Protein AF-A0A255QT50-F1 (afdb_monomer)

Sequence (147 aa):
MARSQNATFRGDEPESVGDRIRGESFARRIADGLGSRGWSIGEIGDWRDSGFLIQLVHENAHFDIVVSQYHGDDRRWILQIAPARYPGWIRRFFGSVMVATSSQIQEVATAVHAILVDGNYSDILWCWDDFADSDDCDRVPMPYRRL

Nearest PDB structures (foldseek):
  3te5-assembly1_A  TM=6.092E-01  e=1.269E-01  Saccharomyces cerevisiae S288C
  3tdh-assembly1_A  TM=5.964E-01  e=1.198E-01  Saccharomyces cerevisiae S288C
  6wnb-assembly1_C  TM=5.714E-01  e=5.418E-01  Microseira wollei
  6wnd-assembly1_A  TM=5.120E-01  e=1.833E+00  Microseira wollei
  3ijt-assembly1_A  TM=3.381E-01  e=6.085E-01  Streptococcus mutans

pLDDT: mean 86.53, std 13.72, range [45.81, 98.19]

Secondary structure (DSSP, 8-state):
----EEEEEE-PPSS---SS-S-HHHHHHHHHHHHHTT-EEEEEEE-TTSEEEEEEEETTEEEEEEEEEPTT-TTEEEEEEEE-S---GGGGGSSPPBPPPHHHHHHHHHHHHHHHHHTT-EEEEEEESS-TTSTT-BSSPPP----

Foldseek 3Di:
DFFKKKKKWFDAQDPAPDDQFGAVSVLVLLQVLVVVVVWDWDDWDDDPSFWIWIWTADPLWIWIWTKGADPPDNGMIMIMIGGDPDPDPVCVPPDDRDGDDLVNNLVSQQSSLVSCVVVVIGPMWMDTPDGRPDPPTDNHRDRDDDD

Structure (mmCIF, N/CA/C/O backbone):
data_AF-A0A255QT50-F1
#
_entry.id   AF-A0A255QT50-F1
#
loop_
_atom_site.group_PDB
_atom_site.id
_atom_site.type_symbol
_atom_site.label_atom_id
_atom_site.label_alt_id
_atom_site.label_comp_id
_atom_site.label_asym_id
_atom_site.label_entity_id
_atom_site.label_seq_id
_atom_site.pdbx_PDB_ins_code
_atom_site.Cartn_x
_atom_site.Cartn_y
_ato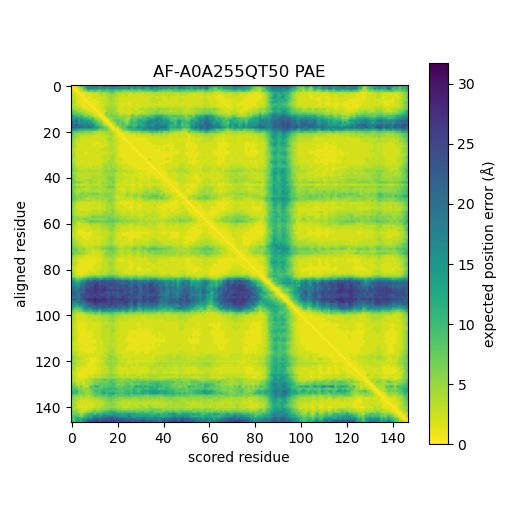m_site.Cartn_z
_atom_site.occupancy
_atom_site.B_iso_or_equiv
_atom_site.auth_seq_id
_atom_site.auth_comp_id
_atom_site.auth_asym_id
_atom_site.auth_atom_id
_atom_site.pdbx_PDB_model_num
ATOM 1 N N . MET A 1 1 ? 5.322 -3.755 20.802 1.00 61.84 1 MET A N 1
ATOM 2 C CA . MET A 1 1 ? 3.983 -3.704 20.177 1.00 61.84 1 MET A CA 1
ATOM 3 C C . MET A 1 1 ? 4.195 -3.186 18.777 1.00 61.84 1 MET A C 1
ATOM 5 O O . MET A 1 1 ? 4.793 -2.119 18.672 1.00 61.84 1 MET A O 1
ATOM 9 N N . ALA A 1 2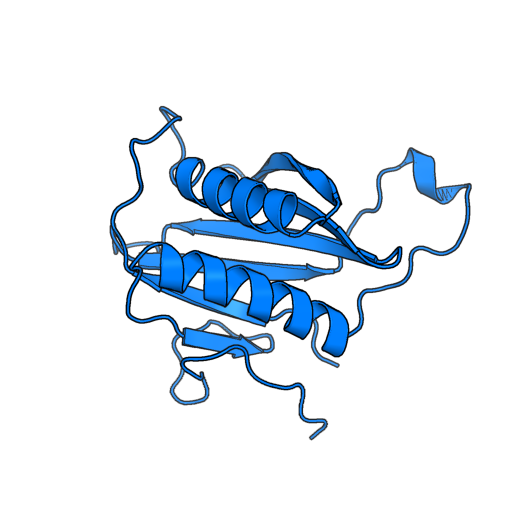 ? 3.790 -3.954 17.764 1.00 63.16 2 ALA A N 1
ATOM 10 C CA . ALA A 1 2 ? 3.995 -3.563 16.375 1.00 63.16 2 ALA A CA 1
ATOM 11 C C . ALA A 1 2 ? 3.300 -2.237 16.062 1.00 63.16 2 ALA A C 1
ATOM 13 O O . ALA A 1 2 ? 2.141 -2.044 16.440 1.00 63.16 2 ALA A O 1
ATOM 14 N N . ARG A 1 3 ? 4.020 -1.338 15.397 1.00 85.38 3 ARG A N 1
ATOM 15 C CA . ARG A 1 3 ? 3.586 0.014 15.033 1.00 85.38 3 ARG A CA 1
ATOM 16 C C . ARG A 1 3 ? 3.249 0.126 13.554 1.00 85.38 3 ARG A C 1
ATOM 18 O O . ARG A 1 3 ? 2.399 0.941 13.216 1.00 85.38 3 ARG A O 1
ATOM 25 N N . SER A 1 4 ? 3.891 -0.651 12.689 1.00 92.38 4 SER A N 1
ATOM 26 C CA . SER A 1 4 ? 3.617 -0.641 11.254 1.00 92.38 4 SER A CA 1
ATOM 27 C C . SER A 1 4 ? 4.023 -1.935 10.568 1.00 92.38 4 SER A C 1
ATOM 29 O O . SER A 1 4 ? 4.982 -2.586 10.976 1.00 92.38 4 SER A O 1
ATOM 31 N N . GLN A 1 5 ? 3.334 -2.258 9.480 1.00 94.62 5 GLN A N 1
ATOM 32 C CA . GLN A 1 5 ? 3.765 -3.285 8.541 1.00 94.62 5 GLN A CA 1
ATOM 33 C C . GLN A 1 5 ? 4.240 -2.591 7.264 1.00 94.62 5 GLN A C 1
ATOM 35 O O . GLN A 1 5 ? 3.494 -1.843 6.630 1.00 94.62 5 GLN A O 1
ATOM 40 N N . ASN A 1 6 ? 5.510 -2.792 6.942 1.00 96.50 6 ASN A N 1
ATOM 41 C CA . ASN A 1 6 ? 6.199 -2.148 5.835 1.00 96.50 6 ASN A CA 1
ATOM 42 C C . ASN A 1 6 ? 6.420 -3.168 4.723 1.00 96.50 6 ASN A C 1
ATOM 44 O O . ASN A 1 6 ? 6.540 -4.361 5.000 1.00 96.50 6 ASN A O 1
ATOM 48 N N . ALA A 1 7 ? 6.511 -2.700 3.485 1.00 97.44 7 ALA A N 1
ATOM 49 C CA . ALA A 1 7 ? 6.888 -3.517 2.354 1.00 97.44 7 ALA A CA 1
ATOM 50 C C . ALA A 1 7 ? 7.876 -2.817 1.431 1.00 97.44 7 ALA A C 1
ATOM 52 O O . ALA A 1 7 ? 7.887 -1.590 1.320 1.00 97.44 7 ALA A O 1
ATOM 53 N N . THR A 1 8 ? 8.656 -3.618 0.712 1.00 97.31 8 THR A N 1
ATOM 54 C CA . THR A 1 8 ? 9.223 -3.197 -0.565 1.00 97.31 8 THR A CA 1
ATOM 55 C C . THR A 1 8 ? 8.676 -4.072 -1.675 1.00 97.31 8 THR A C 1
ATOM 57 O O . THR A 1 8 ? 8.287 -5.210 -1.435 1.00 97.31 8 THR A O 1
ATOM 60 N N . PHE A 1 9 ? 8.579 -3.521 -2.877 1.00 96.88 9 PHE A N 1
ATOM 61 C CA . PHE A 1 9 ? 8.163 -4.260 -4.064 1.00 96.88 9 PHE A CA 1
ATOM 62 C C . PHE A 1 9 ? 8.801 -3.647 -5.306 1.00 96.88 9 PHE A C 1
ATOM 64 O O . PHE A 1 9 ? 9.330 -2.531 -5.263 1.00 96.88 9 PHE A O 1
ATOM 71 N N . ARG A 1 10 ? 8.753 -4.377 -6.420 1.00 96.75 10 ARG A N 1
ATOM 72 C CA . ARG A 1 10 ? 9.268 -3.927 -7.709 1.00 96.75 10 ARG A CA 1
ATOM 73 C C . ARG A 1 10 ? 8.189 -3.877 -8.775 1.00 96.75 10 ARG A C 1
ATOM 75 O O . ARG A 1 10 ? 7.312 -4.735 -8.848 1.00 96.75 10 ARG A O 1
ATOM 82 N N . GLY A 1 11 ? 8.283 -2.868 -9.625 1.00 94.81 11 GLY A N 1
ATOM 83 C CA . GLY A 1 11 ? 7.352 -2.653 -10.716 1.00 94.81 11 GLY A CA 1
ATOM 84 C C . GLY A 1 11 ? 7.575 -1.314 -11.388 1.00 94.81 11 GLY A C 1
ATOM 85 O O . GLY A 1 11 ? 8.077 -0.366 -10.777 1.00 94.81 11 GLY A O 1
ATOM 86 N N . ASP A 1 12 ? 7.177 -1.245 -12.650 1.00 91.81 12 ASP A N 1
ATOM 87 C CA . ASP A 1 12 ? 7.081 0.031 -13.338 1.00 91.81 12 ASP A CA 1
ATOM 88 C C . ASP A 1 12 ? 5.850 0.768 -12.820 1.00 91.81 12 ASP A C 1
ATOM 90 O O . ASP A 1 12 ? 4.777 0.185 -12.640 1.00 91.81 12 ASP A O 1
ATOM 94 N N . GLU A 1 13 ? 6.029 2.052 -12.539 1.00 88.62 13 GLU A N 1
ATOM 95 C CA . GLU A 1 13 ? 4.904 2.910 -12.214 1.00 88.62 13 GLU A CA 1
ATOM 96 C C . GLU A 1 13 ? 3.970 2.978 -13.424 1.00 88.62 13 GLU A C 1
ATOM 98 O O . GLU A 1 13 ? 4.449 3.227 -14.537 1.00 88.62 13 GLU A O 1
ATOM 103 N N . PRO A 1 14 ? 2.653 2.775 -13.244 1.00 78.81 14 PRO A N 1
ATOM 104 C CA . PRO A 1 14 ? 1.699 3.152 -14.279 1.00 78.81 14 PRO A CA 1
ATOM 105 C C . PRO A 1 14 ? 1.874 4.640 -14.608 1.00 78.81 14 PRO A C 1
ATOM 107 O O . PRO A 1 14 ? 2.314 5.386 -13.741 1.00 78.81 14 PRO A O 1
ATOM 110 N N . GLU A 1 15 ? 1.527 5.065 -15.826 1.00 78.06 15 GLU A N 1
ATOM 111 C CA . GLU A 1 15 ? 1.692 6.444 -16.326 1.00 78.06 15 GLU A CA 1
ATOM 112 C C . GLU A 1 15 ? 1.629 7.501 -15.206 1.00 78.06 15 GLU A C 1
ATOM 114 O O . GLU A 1 15 ? 0.623 7.596 -14.499 1.00 78.06 15 GLU A O 1
ATOM 119 N N . SER A 1 16 ? 2.747 8.201 -14.968 1.00 68.38 16 SER A N 1
ATOM 120 C CA . SER A 1 16 ? 2.877 9.133 -13.840 1.00 68.38 16 SER A CA 1
ATOM 121 C C . SER A 1 16 ? 1.848 10.247 -13.983 1.00 68.38 16 SER A C 1
ATOM 123 O O . SER A 1 16 ? 1.850 10.965 -14.980 1.00 68.38 16 SER A O 1
ATOM 125 N N . VAL A 1 17 ? 0.983 10.402 -12.981 1.00 67.38 17 VAL A N 1
ATOM 126 C CA . VAL A 1 17 ? -0.068 11.436 -12.972 1.00 67.38 17 VAL A CA 1
ATOM 127 C C . VAL A 1 17 ? 0.463 12.796 -12.471 1.00 67.38 17 VAL A C 1
ATOM 129 O O . VAL A 1 17 ? -0.236 13.802 -12.567 1.00 67.38 17 VAL A O 1
ATOM 132 N N . GLY A 1 18 ? 1.723 12.864 -12.017 1.00 60.81 18 GLY A N 1
ATOM 133 C CA . GLY A 1 18 ? 2.349 14.080 -11.492 1.00 60.81 18 GLY A CA 1
ATOM 134 C C . GLY A 1 18 ? 3.710 14.420 -12.111 1.00 60.81 18 GLY A C 1
ATOM 135 O O . GLY A 1 18 ? 4.477 13.536 -12.495 1.00 60.81 18 GLY A O 1
ATOM 136 N N . ASP A 1 19 ? 4.019 15.722 -12.145 1.00 62.00 19 ASP A N 1
ATOM 137 C CA . ASP A 1 19 ? 5.237 16.278 -12.763 1.00 62.00 19 ASP A CA 1
ATOM 138 C C . ASP A 1 19 ? 6.458 16.326 -11.821 1.00 62.00 19 ASP A C 1
ATOM 140 O O . A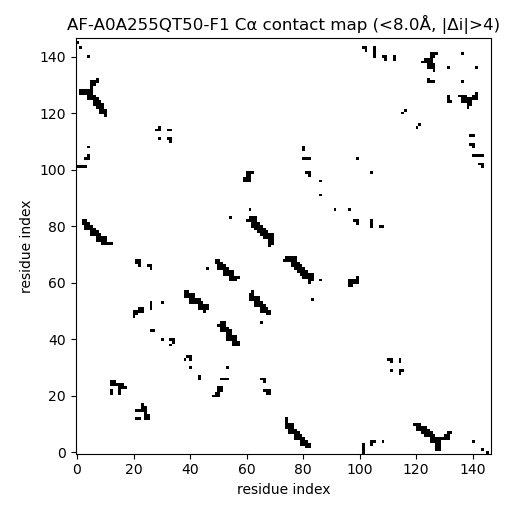SP A 1 19 ? 7.585 16.521 -12.278 1.00 62.00 19 ASP A O 1
ATOM 144 N N . ARG A 1 20 ? 6.262 16.197 -10.497 1.00 74.25 20 ARG A N 1
ATOM 145 C CA . ARG A 1 20 ? 7.320 16.445 -9.490 1.00 74.25 20 ARG A CA 1
ATOM 146 C C . ARG A 1 20 ? 7.663 15.247 -8.602 1.00 74.25 20 ARG A C 1
ATOM 148 O O . ARG A 1 20 ? 8.828 15.087 -8.251 1.00 74.25 20 ARG A O 1
ATOM 155 N N . ILE A 1 21 ? 6.675 14.448 -8.199 1.00 85.81 21 ILE A N 1
ATOM 156 C CA . ILE A 1 21 ? 6.837 13.349 -7.235 1.00 85.81 21 ILE A CA 1
ATOM 157 C C . ILE A 1 21 ? 6.198 12.104 -7.835 1.00 85.81 21 ILE A C 1
ATOM 159 O O . ILE A 1 21 ? 5.074 12.157 -8.328 1.00 85.81 21 ILE A O 1
ATOM 163 N N . ARG A 1 22 ? 6.922 10.989 -7.782 1.00 88.81 22 ARG A N 1
ATOM 164 C CA . ARG A 1 22 ? 6.457 9.690 -8.264 1.00 88.81 22 ARG A CA 1
ATOM 165 C C . ARG A 1 22 ? 5.699 8.929 -7.177 1.00 88.81 22 ARG A C 1
ATOM 167 O O . ARG A 1 22 ? 5.925 9.136 -5.987 1.00 88.81 22 ARG A O 1
ATOM 174 N N . GLY A 1 23 ? 4.844 8.003 -7.581 1.00 91.38 23 GLY A N 1
ATOM 175 C CA . GLY A 1 23 ? 4.096 7.102 -6.708 1.00 91.38 23 GLY A CA 1
ATOM 176 C C . GLY A 1 23 ? 2.591 7.356 -6.678 1.00 91.38 23 GLY A C 1
ATOM 177 O O . GLY A 1 23 ? 1.867 6.556 -6.084 1.00 91.38 23 GLY A O 1
ATOM 178 N N . GLU A 1 24 ? 2.092 8.416 -7.324 1.00 92.62 24 GLU A N 1
ATOM 179 C CA . GLU A 1 24 ? 0.663 8.754 -7.291 1.00 92.62 24 GLU A CA 1
ATOM 180 C C . GLU A 1 24 ? -0.175 7.640 -7.918 1.00 92.62 24 GLU A C 1
ATOM 182 O O . GLU A 1 24 ? -1.200 7.234 -7.371 1.00 92.62 24 GLU A O 1
ATOM 187 N N . SER A 1 25 ? 0.294 7.087 -9.036 1.00 92.62 25 SER A N 1
ATOM 188 C CA . SER A 1 25 ? -0.398 6.018 -9.753 1.00 92.62 25 SER A CA 1
ATOM 189 C C . SER A 1 25 ? -0.483 4.736 -8.919 1.00 92.62 25 SER A C 1
ATOM 191 O O . SER A 1 25 ? -1.498 4.038 -8.952 1.00 92.62 25 SER A O 1
ATOM 193 N N . PHE A 1 26 ? 0.534 4.449 -8.098 1.00 94.50 26 PHE A N 1
ATOM 194 C CA . PHE A 1 26 ? 0.459 3.369 -7.112 1.00 94.50 26 PHE A CA 1
ATOM 195 C C . PHE A 1 26 ? -0.533 3.684 -5.999 1.00 94.50 26 PHE A C 1
ATOM 197 O O . PHE A 1 26 ? -1.343 2.823 -5.655 1.00 94.50 26 PHE A O 1
ATOM 204 N N . ALA A 1 27 ? -0.500 4.905 -5.460 1.00 94.81 27 ALA A N 1
ATOM 205 C CA . ALA A 1 27 ? -1.415 5.317 -4.405 1.00 94.81 27 ALA A CA 1
ATOM 206 C C . ALA A 1 27 ? -2.879 5.218 -4.860 1.00 94.81 27 ALA A C 1
ATOM 208 O O . ALA A 1 27 ? -3.704 4.650 -4.147 1.00 94.81 27 ALA A O 1
ATOM 209 N N . ARG A 1 28 ? -3.181 5.669 -6.084 1.00 94.38 28 ARG A N 1
ATOM 210 C CA . ARG A 1 28 ? -4.500 5.528 -6.720 1.00 94.38 28 ARG A CA 1
ATOM 211 C C . ARG A 1 28 ? -4.887 4.071 -6.914 1.00 94.38 28 ARG A C 1
ATOM 213 O O . ARG A 1 28 ? -5.963 3.677 -6.491 1.00 94.38 28 ARG A O 1
ATOM 220 N N . ARG A 1 29 ? -3.995 3.239 -7.459 1.00 94.88 29 ARG A N 1
ATOM 221 C CA . ARG A 1 29 ? -4.272 1.808 -7.653 1.00 94.88 29 ARG A CA 1
ATOM 222 C C . ARG A 1 29 ? -4.592 1.093 -6.338 1.00 94.88 29 ARG A C 1
ATOM 224 O O . ARG A 1 29 ? -5.501 0.267 -6.298 1.00 94.88 29 ARG A O 1
ATOM 231 N N . ILE A 1 30 ? -3.859 1.403 -5.270 1.00 96.50 30 ILE A N 1
ATOM 232 C CA . ILE A 1 30 ? -4.116 0.849 -3.936 1.00 96.50 30 ILE A CA 1
ATOM 233 C C . ILE A 1 30 ? -5.449 1.368 -3.392 1.00 96.50 30 ILE A C 1
ATOM 235 O O . ILE A 1 30 ? -6.261 0.567 -2.932 1.00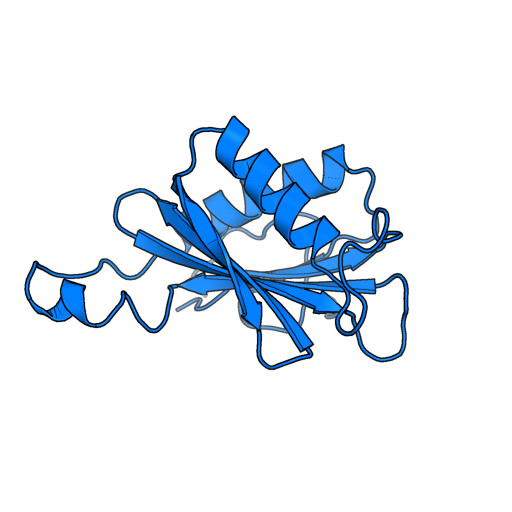 96.50 30 ILE A O 1
ATOM 239 N N . ALA A 1 31 ? -5.697 2.675 -3.477 1.00 96.81 31 ALA A N 1
ATOM 240 C CA . ALA A 1 31 ? -6.953 3.294 -3.064 1.00 96.81 31 ALA A CA 1
ATOM 241 C C . ALA A 1 31 ? -8.163 2.679 -3.787 1.00 96.81 31 ALA A C 1
ATOM 243 O O . ALA A 1 31 ? -9.095 2.229 -3.128 1.00 96.81 31 ALA A O 1
ATOM 244 N N . ASP A 1 32 ? -8.123 2.578 -5.114 1.00 95.81 32 ASP A N 1
ATOM 245 C CA . ASP A 1 32 ? -9.191 2.000 -5.935 1.00 95.81 32 ASP A CA 1
ATOM 246 C C . ASP A 1 32 ? -9.395 0.513 -5.619 1.00 95.81 32 ASP A C 1
ATOM 248 O O . ASP A 1 32 ? -10.524 0.045 -5.453 1.00 95.81 32 ASP A O 1
ATOM 252 N N . GLY A 1 33 ? -8.297 -0.236 -5.470 1.00 96.75 33 GLY A N 1
ATOM 253 C CA . GLY A 1 33 ? -8.333 -1.649 -5.108 1.00 96.75 33 GLY A CA 1
ATOM 254 C C . GLY A 1 33 ? -8.972 -1.882 -3.738 1.00 96.75 33 GLY A C 1
ATOM 255 O O . GLY A 1 33 ? -9.824 -2.760 -3.599 1.00 96.75 33 GLY A O 1
ATOM 256 N N . LEU A 1 34 ? -8.624 -1.073 -2.736 1.00 96.56 34 LEU A N 1
ATOM 257 C CA . LEU A 1 34 ? -9.239 -1.128 -1.410 1.00 96.56 34 LEU A CA 1
ATOM 258 C C . LEU A 1 34 ? -10.702 -0.655 -1.456 1.00 96.56 34 LEU A C 1
ATOM 260 O O . LEU A 1 34 ? -11.580 -1.328 -0.919 1.00 96.56 34 LEU A O 1
ATOM 264 N N . GLY A 1 35 ? -11.002 0.436 -2.160 1.00 95.75 35 GLY A N 1
ATOM 265 C CA . GLY A 1 35 ? -12.365 0.939 -2.343 1.00 95.75 35 GLY A CA 1
ATOM 266 C C . GLY A 1 35 ? -13.299 -0.099 -2.974 1.00 95.75 35 GLY A C 1
ATOM 267 O O . GLY A 1 35 ? -14.408 -0.310 -2.486 1.00 95.75 35 GLY A O 1
ATOM 268 N N . SER A 1 36 ? -12.827 -0.845 -3.981 1.00 95.25 36 SER A N 1
ATOM 269 C CA . SER A 1 36 ? -13.589 -1.936 -4.616 1.00 95.25 36 SER A CA 1
ATOM 270 C C . SER A 1 36 ? -13.920 -3.098 -3.668 1.00 95.25 36 SER A C 1
ATOM 272 O O . SER A 1 36 ? -14.869 -3.846 -3.899 1.00 95.25 36 SER A O 1
ATOM 274 N N . ARG A 1 37 ? -13.166 -3.224 -2.569 1.00 93.81 37 ARG A N 1
ATOM 275 C CA . ARG A 1 37 ? -13.360 -4.215 -1.501 1.00 93.81 37 ARG A CA 1
ATOM 276 C C . ARG A 1 37 ? -14.184 -3.662 -0.330 1.00 93.81 37 ARG A C 1
ATOM 278 O O . ARG A 1 37 ? -14.269 -4.314 0.705 1.00 93.81 37 ARG A O 1
ATOM 285 N N . GLY A 1 38 ? -14.777 -2.475 -0.481 1.00 91.88 38 GLY A N 1
ATOM 286 C CA . GLY A 1 38 ? -15.669 -1.859 0.505 1.00 91.88 38 GLY A CA 1
ATOM 287 C C . GLY A 1 38 ? -14.969 -1.049 1.599 1.00 91.88 38 GLY A C 1
ATOM 288 O O . GLY A 1 38 ? -15.606 -0.698 2.590 1.00 91.88 38 GLY A O 1
ATOM 289 N N . TRP A 1 39 ? -13.679 -0.747 1.445 1.00 93.56 39 TRP A N 1
ATOM 290 C CA . TRP A 1 39 ? -12.929 0.040 2.423 1.00 93.56 39 TRP A CA 1
ATOM 291 C C . TRP A 1 39 ? -13.211 1.540 2.265 1.00 93.56 39 TRP A C 1
ATOM 293 O O . TRP A 1 39 ? -13.387 2.039 1.153 1.00 93.56 39 TRP A O 1
ATOM 303 N N . SER A 1 40 ? -13.229 2.280 3.378 1.00 93.69 40 SER A N 1
ATOM 304 C CA . SER A 1 40 ? -13.472 3.728 3.369 1.00 93.69 40 SER A CA 1
ATOM 305 C C . SER A 1 40 ? -12.171 4.495 3.142 1.00 93.69 40 SER A C 1
ATOM 307 O O . SER A 1 40 ? -11.406 4.719 4.084 1.00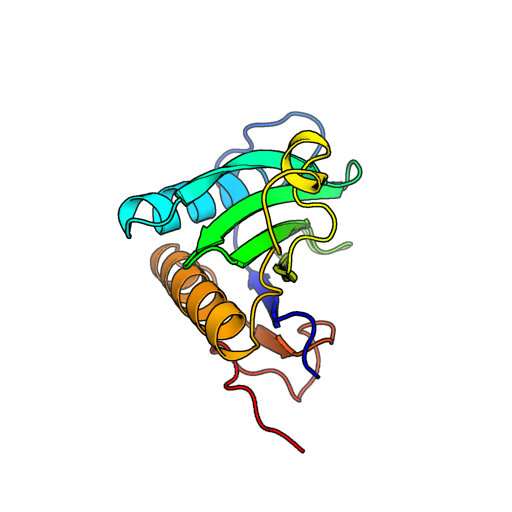 93.69 40 SER A O 1
ATOM 309 N N . ILE A 1 41 ? -11.947 4.934 1.907 1.00 94.81 41 ILE A N 1
ATOM 310 C CA . ILE A 1 41 ? -10.742 5.663 1.498 1.00 94.81 41 ILE A CA 1
ATOM 311 C C . ILE A 1 41 ? -10.943 7.174 1.650 1.00 94.81 41 ILE A C 1
ATOM 313 O O . ILE A 1 41 ? -11.981 7.715 1.273 1.00 94.81 41 ILE A O 1
ATOM 317 N N . GLY A 1 42 ? -9.960 7.840 2.247 1.00 90.81 42 GLY A N 1
ATOM 318 C CA . GLY A 1 42 ? -9.872 9.294 2.332 1.00 90.81 42 GLY A CA 1
ATOM 319 C C . GLY A 1 42 ? -9.156 9.902 1.127 1.00 90.81 42 GLY A C 1
ATOM 320 O O . GLY A 1 42 ? -8.968 9.265 0.094 1.00 90.81 42 GLY A O 1
ATOM 321 N N . GLU A 1 43 ? -8.742 11.156 1.263 1.00 89.25 43 GLU A N 1
ATOM 322 C CA . GLU A 1 43 ? -7.996 11.837 0.205 1.00 89.25 43 GLU A CA 1
ATOM 323 C C . GLU A 1 43 ? -6.567 11.286 0.091 1.00 89.25 43 GLU A C 1
ATOM 325 O O . GLU A 1 43 ? -5.930 10.947 1.095 1.00 89.25 43 GLU A O 1
ATOM 330 N N . ILE A 1 44 ? -6.066 11.208 -1.146 1.00 92.69 44 ILE A N 1
ATOM 331 C CA . ILE A 1 44 ? -4.649 10.961 -1.419 1.00 92.69 44 ILE A CA 1
ATOM 332 C C . ILE A 1 44 ? -3.924 12.301 -1.323 1.00 92.69 44 ILE A C 1
ATOM 334 O O . ILE A 1 44 ? -4.299 13.258 -1.999 1.00 92.69 44 ILE A O 1
ATOM 338 N N . GLY A 1 45 ? -2.895 12.363 -0.485 1.00 90.69 45 GLY A N 1
ATOM 339 C CA . GLY A 1 45 ? -2.116 13.575 -0.248 1.00 90.69 45 GLY A CA 1
ATOM 340 C C . GLY A 1 45 ? -0.629 13.384 -0.509 1.00 90.69 45 GLY A C 1
ATOM 341 O O . GLY A 1 45 ? -0.122 12.264 -0.526 1.00 90.69 45 GLY A O 1
ATOM 342 N N . ASP A 1 46 ? 0.076 14.500 -0.665 1.00 89.75 46 ASP A N 1
ATOM 343 C CA . ASP A 1 46 ? 1.536 14.529 -0.680 1.00 89.75 46 ASP A CA 1
ATOM 344 C C . ASP A 1 46 ? 2.087 14.095 0.689 1.00 89.75 46 ASP A C 1
ATOM 346 O O . ASP A 1 46 ? 1.683 14.601 1.745 1.00 89.75 46 ASP A O 1
ATOM 350 N N . TRP A 1 47 ? 3.035 13.160 0.668 1.00 90.00 47 TRP A N 1
ATOM 351 C CA . TRP A 1 47 ? 3.828 12.799 1.828 1.00 90.00 47 TRP A CA 1
ATOM 352 C C . TRP A 1 47 ? 5.243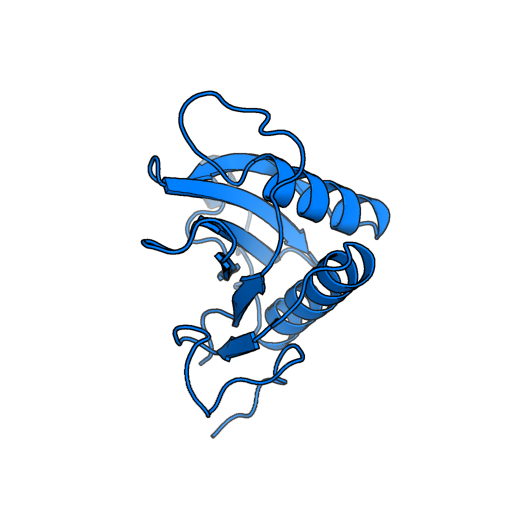 13.389 1.749 1.00 90.00 47 TRP A C 1
ATOM 354 O O . TRP A 1 47 ? 6.191 12.772 1.248 1.00 90.00 47 TRP A O 1
ATOM 364 N N . ARG A 1 48 ? 5.395 14.578 2.346 1.00 85.94 48 ARG A N 1
ATOM 365 C CA . ARG A 1 48 ? 6.686 15.258 2.585 1.00 85.94 48 ARG A CA 1
ATOM 366 C C . ARG A 1 48 ? 7.526 15.454 1.318 1.00 85.94 48 ARG A C 1
ATOM 368 O O . ARG A 1 48 ? 8.739 15.260 1.354 1.00 85.94 48 ARG A O 1
ATOM 375 N N . ASP A 1 49 ? 6.879 15.790 0.213 1.00 84.75 49 ASP A N 1
ATOM 376 C CA . ASP A 1 49 ? 7.473 15.976 -1.107 1.00 84.75 49 ASP A CA 1
ATOM 377 C C . ASP A 1 49 ? 8.234 14.735 -1.633 1.00 84.75 49 ASP A C 1
ATOM 379 O O . ASP A 1 49 ? 9.123 14.855 -2.478 1.00 84.75 49 ASP A O 1
ATOM 383 N N . SER A 1 50 ? 7.939 13.541 -1.104 1.00 86.44 50 SER A N 1
ATOM 384 C CA . SER A 1 50 ? 8.742 12.323 -1.331 1.00 86.44 50 SER A CA 1
ATOM 385 C C . SER A 1 50 ? 7.923 11.067 -1.636 1.00 86.44 50 SER A C 1
ATOM 387 O O . SER A 1 50 ? 8.483 10.004 -1.908 1.00 86.44 50 SER A O 1
ATOM 389 N N . GLY A 1 51 ? 6.600 11.177 -1.596 1.00 92.38 51 GLY A N 1
ATOM 390 C CA . GLY A 1 51 ? 5.682 10.086 -1.871 1.00 92.38 51 GLY A CA 1
ATOM 391 C C . GLY A 1 51 ? 4.240 10.522 -1.674 1.00 92.38 51 GLY A C 1
ATOM 392 O O . GLY A 1 51 ? 3.939 11.715 -1.620 1.00 92.38 51 GLY A O 1
ATOM 393 N N . PHE A 1 52 ? 3.360 9.543 -1.529 1.00 94.06 52 PHE A N 1
ATOM 394 C CA . PHE A 1 52 ? 1.927 9.756 -1.403 1.00 94.06 52 PHE A CA 1
ATOM 395 C C . PHE A 1 52 ? 1.372 9.030 -0.187 1.00 94.06 52 PHE A C 1
ATOM 397 O O . PHE A 1 52 ? 1.788 7.921 0.145 1.00 94.06 52 PHE A O 1
ATOM 404 N N . LEU A 1 53 ? 0.422 9.680 0.473 1.00 94.62 53 LEU A N 1
ATOM 405 C CA . LEU A 1 53 ? -0.297 9.190 1.635 1.00 94.62 53 LEU A CA 1
ATOM 406 C C . LEU A 1 53 ? -1.739 8.878 1.238 1.00 94.62 53 LEU A C 1
ATOM 408 O O . LEU A 1 53 ? -2.435 9.743 0.716 1.00 94.62 53 LEU A O 1
ATOM 412 N N . ILE A 1 54 ? -2.198 7.674 1.553 1.00 95.44 54 ILE A N 1
ATOM 413 C CA . ILE A 1 54 ? -3.595 7.259 1.467 1.00 95.44 54 ILE A CA 1
ATOM 414 C C . ILE A 1 54 ? -4.124 7.167 2.892 1.00 95.44 54 ILE A C 1
ATOM 416 O O . ILE A 1 54 ? -3.602 6.407 3.712 1.00 95.44 54 ILE A O 1
ATOM 420 N N . GLN A 1 55 ? -5.178 7.920 3.183 1.00 93.81 55 GLN A N 1
ATOM 421 C CA . GLN A 1 55 ? -5.900 7.777 4.441 1.00 93.81 55 GLN A CA 1
ATOM 422 C C . GLN A 1 55 ? -6.959 6.688 4.310 1.00 93.81 55 GLN A C 1
ATOM 424 O O . GLN A 1 55 ? -7.698 6.639 3.328 1.00 93.81 55 GLN A O 1
ATOM 429 N N . LEU A 1 56 ? -7.061 5.828 5.315 1.00 92.94 56 LEU A N 1
ATOM 430 C CA . LEU A 1 56 ? -8.021 4.732 5.341 1.00 92.94 56 LEU A CA 1
ATOM 431 C C . LEU A 1 56 ? -8.731 4.674 6.697 1.00 92.94 56 LEU A C 1
ATOM 433 O O . LEU A 1 56 ? -8.118 4.893 7.744 1.00 92.94 56 LEU A O 1
ATOM 437 N N . VAL A 1 57 ? -10.022 4.340 6.679 1.00 89.44 57 VAL A N 1
ATOM 438 C CA . VAL A 1 57 ? -10.798 4.010 7.882 1.00 89.44 57 VAL A CA 1
ATOM 439 C C . VAL A 1 57 ? -11.341 2.590 7.772 1.00 89.44 57 VAL A C 1
ATOM 441 O O . VAL A 1 57 ? -12.009 2.251 6.797 1.00 89.44 57 VAL A O 1
ATOM 444 N N . HIS A 1 58 ? -11.086 1.780 8.798 1.00 86.94 58 HIS A N 1
ATOM 445 C CA . HIS A 1 58 ? -11.597 0.413 8.930 1.00 86.94 58 HIS A CA 1
ATOM 446 C C . HIS A 1 58 ? -11.965 0.139 10.380 1.00 86.94 58 HIS A C 1
ATOM 448 O O . HIS A 1 58 ? -11.158 0.395 11.267 1.00 86.94 58 HIS A O 1
ATOM 454 N N . GLU A 1 59 ? -13.190 -0.324 10.632 1.00 85.75 59 GLU A N 1
ATOM 455 C CA . GLU A 1 59 ? -13.685 -0.631 11.987 1.00 85.75 59 GLU A CA 1
ATOM 456 C C . GLU A 1 59 ? -13.441 0.490 13.023 1.00 85.75 59 GLU A C 1
ATOM 458 O O . GLU A 1 59 ? -13.086 0.242 14.175 1.00 85.75 59 GLU A O 1
ATOM 463 N N . ASN A 1 60 ? -13.618 1.753 12.616 1.00 83.06 60 ASN A N 1
ATOM 464 C CA . ASN A 1 60 ? -13.318 2.966 13.400 1.00 83.06 60 ASN A CA 1
ATOM 465 C C . ASN A 1 60 ? -11.829 3.207 13.726 1.00 83.06 60 ASN A C 1
ATOM 467 O O . ASN A 1 60 ? -11.505 4.201 14.383 1.00 83.06 60 ASN A O 1
ATOM 471 N N . ALA A 1 61 ? -10.922 2.348 13.263 1.00 86.56 61 ALA A N 1
ATOM 472 C CA . ALA A 1 61 ? -9.490 2.590 13.279 1.00 86.56 61 ALA A CA 1
ATOM 473 C C . ALA A 1 61 ? -9.067 3.363 12.022 1.00 86.56 61 ALA A C 1
ATOM 475 O O . ALA A 1 61 ? -9.602 3.169 10.929 1.00 86.56 61 ALA A O 1
ATOM 476 N N . HIS A 1 62 ? -8.104 4.263 12.196 1.00 89.00 62 HIS A N 1
ATOM 477 C CA . HIS A 1 62 ? -7.557 5.089 11.126 1.00 89.00 62 HIS A CA 1
ATOM 478 C C . HIS A 1 62 ? -6.149 4.626 10.766 1.00 89.00 62 HIS A C 1
ATOM 480 O O . HIS A 1 62 ? -5.325 4.396 11.656 1.00 89.00 62 HIS A O 1
ATOM 486 N N . PHE A 1 63 ? -5.868 4.557 9.470 1.00 91.88 63 PHE A N 1
ATOM 487 C CA . PHE A 1 63 ? -4.598 4.107 8.919 1.00 91.88 63 PHE A CA 1
ATOM 488 C C . PHE A 1 63 ? -4.052 5.150 7.957 1.00 91.88 63 PHE A C 1
ATOM 490 O O . PHE A 1 63 ? -4.803 5.766 7.200 1.00 91.88 63 PHE A O 1
ATOM 497 N N . ASP A 1 64 ? -2.735 5.272 7.976 1.00 93.69 64 ASP A N 1
ATOM 498 C CA . ASP A 1 64 ? -1.947 5.960 6.972 1.00 93.69 64 ASP A CA 1
ATOM 499 C C . ASP A 1 64 ? -1.216 4.881 6.161 1.00 93.69 64 ASP A C 1
ATOM 501 O O . ASP A 1 64 ? -0.462 4.079 6.725 1.00 93.69 64 ASP A O 1
ATOM 505 N N . ILE A 1 65 ? -1.455 4.847 4.849 1.00 96.38 65 ILE A N 1
ATOM 506 C CA . ILE A 1 65 ? -0.681 4.038 3.904 1.00 96.38 65 ILE A CA 1
ATOM 507 C C . ILE A 1 65 ? 0.202 4.988 3.109 1.00 96.38 65 ILE A C 1
ATOM 509 O O . ILE A 1 65 ? -0.300 5.821 2.360 1.00 96.38 65 ILE A O 1
ATOM 513 N N . VAL A 1 66 ? 1.512 4.876 3.270 1.00 95.94 66 VAL A N 1
ATOM 514 C CA . VAL A 1 66 ? 2.483 5.688 2.536 1.00 95.94 66 VAL A CA 1
ATOM 515 C C . VAL A 1 66 ? 3.088 4.850 1.426 1.00 95.94 66 VAL A C 1
ATOM 517 O O . VAL A 1 66 ? 3.463 3.705 1.666 1.00 95.94 66 VAL A O 1
ATOM 520 N N . VAL A 1 67 ? 3.212 5.430 0.235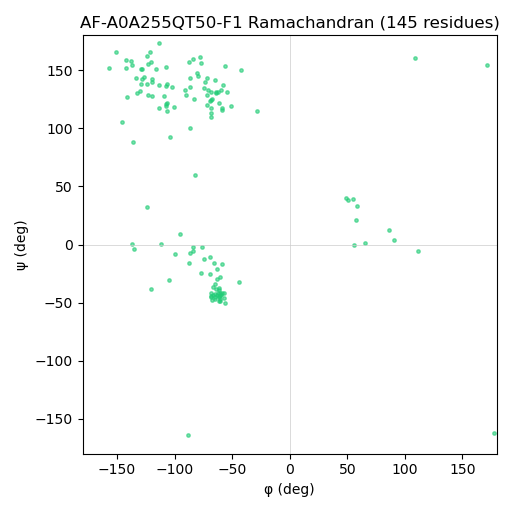 1.00 95.56 67 VAL A N 1
ATOM 521 C CA . VAL A 1 67 ? 3.961 4.866 -0.889 1.00 95.56 67 VAL A CA 1
ATOM 522 C C . VAL A 1 67 ? 5.017 5.869 -1.322 1.00 95.56 67 VAL A C 1
ATOM 524 O O . VAL A 1 67 ? 4.704 7.033 -1.566 1.00 95.56 67 VAL A O 1
ATOM 527 N N . SER A 1 68 ? 6.262 5.426 -1.434 1.00 94.31 68 SER A N 1
ATOM 528 C CA . SER A 1 68 ? 7.366 6.255 -1.914 1.00 94.31 68 SER A CA 1
ATOM 529 C C . SER A 1 68 ? 8.326 5.453 -2.781 1.00 94.31 68 SER A C 1
ATOM 531 O O . SER A 1 68 ? 8.381 4.222 -2.737 1.00 94.31 68 SER A O 1
ATOM 533 N N . GLN A 1 69 ? 9.087 6.164 -3.604 1.00 92.94 69 GLN A N 1
ATOM 534 C CA . GLN A 1 69 ? 10.130 5.559 -4.417 1.00 92.94 69 GLN A CA 1
ATOM 535 C C . GLN A 1 69 ? 11.330 5.172 -3.540 1.00 92.94 69 GLN A C 1
ATOM 537 O O . GLN A 1 69 ? 11.742 5.930 -2.659 1.00 92.94 69 GLN A O 1
ATOM 542 N N . TYR A 1 70 ? 11.931 4.011 -3.800 1.00 92.06 70 TYR A N 1
ATOM 543 C CA . TYR A 1 70 ? 13.207 3.650 -3.194 1.00 92.06 70 TYR A CA 1
ATOM 544 C C . TYR A 1 70 ? 14.334 4.495 -3.803 1.00 92.06 70 TYR A C 1
ATOM 546 O O . TYR A 1 70 ? 14.504 4.553 -5.022 1.00 92.06 70 TYR A O 1
ATOM 554 N N . HIS A 1 71 ? 15.147 5.136 -2.964 1.00 87.62 71 HIS A N 1
ATOM 555 C CA . HIS A 1 71 ? 16.238 5.972 -3.457 1.00 87.62 71 HIS A CA 1
ATOM 556 C C . HIS A 1 71 ? 17.342 5.135 -4.123 1.00 87.62 71 HIS A C 1
ATOM 558 O O . HIS A 1 71 ? 17.917 4.245 -3.500 1.00 87.62 71 HIS A O 1
ATOM 564 N N . GLY A 1 72 ? 17.668 5.450 -5.378 1.00 87.75 72 GLY A N 1
ATOM 565 C CA . GLY A 1 72 ? 18.698 4.749 -6.152 1.00 87.75 72 GLY A CA 1
ATOM 566 C C . GLY A 1 72 ? 18.188 3.560 -6.972 1.00 87.75 72 GLY A C 1
ATOM 567 O O . GLY A 1 72 ? 18.999 2.888 -7.604 1.00 87.75 72 GLY A O 1
ATOM 568 N N . ASP A 1 73 ? 16.875 3.305 -6.994 1.00 91.25 73 ASP A N 1
ATOM 569 C CA . ASP 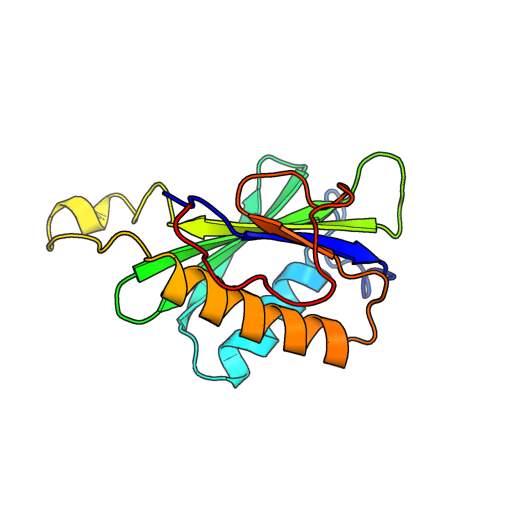A 1 73 ? 16.280 2.252 -7.818 1.00 91.25 73 ASP A CA 1
ATOM 570 C C . ASP A 1 73 ? 14.893 2.646 -8.341 1.00 91.25 73 ASP A C 1
ATOM 572 O O . ASP A 1 73 ? 13.894 2.610 -7.622 1.00 91.25 73 ASP A O 1
ATOM 576 N N . ASP A 1 74 ? 14.821 2.978 -9.631 1.00 88.31 74 ASP A N 1
ATOM 577 C CA . ASP A 1 74 ? 13.619 3.552 -10.239 1.00 88.31 74 ASP A CA 1
ATOM 578 C C . ASP A 1 74 ? 12.425 2.608 -10.363 1.00 88.31 74 ASP A C 1
ATOM 580 O O . ASP A 1 74 ? 11.316 3.059 -10.672 1.00 88.31 74 ASP A O 1
ATOM 584 N N . ARG A 1 75 ? 12.655 1.316 -10.125 1.00 93.69 75 ARG A N 1
ATOM 585 C CA . ARG A 1 75 ? 11.639 0.268 -10.202 1.00 93.69 75 ARG A CA 1
ATOM 586 C C . ARG A 1 75 ? 11.326 -0.323 -8.838 1.00 93.69 75 ARG A C 1
ATOM 588 O O . ARG A 1 75 ? 10.523 -1.249 -8.784 1.00 93.69 75 ARG A O 1
ATOM 595 N N . ARG A 1 76 ? 11.963 0.147 -7.762 1.00 95.12 76 ARG A N 1
ATOM 596 C CA . ARG A 1 76 ? 11.718 -0.326 -6.399 1.00 95.12 76 ARG A CA 1
ATOM 597 C C . ARG A 1 76 ? 10.942 0.722 -5.614 1.00 95.12 76 ARG A C 1
ATOM 599 O O . ARG A 1 76 ? 11.221 1.917 -5.669 1.00 95.12 76 ARG A O 1
ATOM 606 N N . TRP A 1 77 ? 9.980 0.239 -4.849 1.00 95.56 77 TRP A N 1
ATOM 607 C CA . TRP A 1 77 ? 9.037 1.053 -4.104 1.00 95.56 77 TRP A CA 1
ATOM 608 C C . TRP A 1 77 ? 9.006 0.613 -2.657 1.00 95.56 77 TRP A C 1
ATOM 610 O O . TRP A 1 77 ? 9.252 -0.553 -2.342 1.00 95.56 77 TRP A O 1
ATOM 620 N N . ILE A 1 78 ? 8.705 1.568 -1.793 1.00 96.06 78 ILE A N 1
ATOM 621 C CA . ILE A 1 78 ? 8.523 1.377 -0.365 1.00 96.06 78 ILE A CA 1
ATOM 622 C C . ILE A 1 78 ? 7.054 1.646 -0.064 1.00 96.06 78 ILE A C 1
ATOM 624 O O . ILE A 1 78 ? 6.464 2.599 -0.577 1.00 96.06 78 ILE A O 1
ATOM 628 N N . LEU A 1 79 ? 6.472 0.802 0.778 1.00 97.19 79 LEU A N 1
ATOM 629 C CA . LEU A 1 79 ? 5.124 0.952 1.289 1.00 97.19 79 LEU A CA 1
ATOM 630 C C . LEU A 1 79 ? 5.143 0.821 2.810 1.00 97.19 79 LEU A C 1
ATOM 632 O O . LEU A 1 79 ? 5.825 -0.040 3.355 1.00 97.19 79 LEU A O 1
ATOM 636 N N . GLN A 1 80 ? 4.395 1.662 3.510 1.00 96.31 80 GLN A N 1
ATOM 637 C CA . GLN A 1 80 ? 4.245 1.580 4.961 1.00 96.31 80 GLN A CA 1
ATOM 638 C C . GLN A 1 80 ? 2.775 1.688 5.335 1.00 96.31 80 GLN A C 1
ATOM 640 O O . GLN A 1 80 ? 2.106 2.624 4.914 1.00 96.31 80 GLN A O 1
ATOM 645 N N . ILE A 1 81 ? 2.297 0.763 6.167 1.00 96.44 81 ILE A N 1
ATOM 646 C CA . ILE A 1 81 ? 0.954 0.787 6.750 1.00 96.44 81 ILE A CA 1
ATOM 647 C C . ILE A 1 81 ? 1.102 1.000 8.249 1.00 96.44 81 ILE A C 1
ATOM 649 O O . ILE A 1 81 ? 1.670 0.158 8.948 1.00 96.44 81 ILE A O 1
ATOM 653 N N . ALA A 1 82 ? 0.580 2.113 8.752 1.00 93.69 82 ALA A N 1
ATOM 654 C CA . ALA A 1 82 ? 0.655 2.468 10.163 1.00 93.69 82 ALA A CA 1
ATOM 655 C C . ALA A 1 82 ? -0.678 3.048 10.664 1.00 93.69 82 ALA A C 1
ATOM 657 O O . ALA A 1 82 ? -1.457 3.574 9.869 1.00 93.69 82 ALA A O 1
ATOM 658 N N . PRO A 1 83 ? -0.954 3.013 11.981 1.00 91.25 83 PRO A N 1
ATOM 659 C CA . PRO A 1 83 ? -2.032 3.798 12.564 1.00 91.25 83 PRO A CA 1
ATOM 660 C C . PRO A 1 83 ? -1.827 5.289 12.268 1.00 91.25 83 PRO A C 1
ATOM 662 O O . PRO A 1 83 ? -0.715 5.808 12.420 1.00 91.25 83 PRO A O 1
ATOM 665 N N . ALA A 1 84 ? -2.898 5.990 11.901 1.00 86.94 84 ALA A N 1
ATOM 666 C CA . ALA A 1 84 ? -2.821 7.416 11.606 1.00 86.94 84 ALA A CA 1
ATOM 667 C C . ALA A 1 84 ? -2.423 8.224 12.854 1.00 86.94 84 ALA A C 1
ATOM 669 O O . ALA A 1 84 ? -3.011 8.067 13.929 1.00 86.94 84 ALA A O 1
ATOM 670 N N . ARG A 1 85 ? -1.433 9.120 12.726 1.00 69.38 85 ARG A N 1
ATOM 671 C CA . ARG A 1 85 ? -0.924 9.918 13.868 1.00 69.38 85 ARG A CA 1
ATOM 672 C C . ARG A 1 85 ? -1.832 11.086 14.259 1.00 69.38 85 ARG A C 1
ATOM 674 O O . ARG A 1 85 ? -1.786 11.529 15.405 1.00 69.38 85 ARG A O 1
ATOM 681 N N . TYR A 1 86 ? -2.650 11.578 13.329 1.00 60.09 86 TYR A N 1
ATOM 682 C CA . TYR A 1 86 ? -3.565 12.700 13.545 1.00 60.09 86 TYR A CA 1
ATOM 683 C C . TYR A 1 86 ? -4.939 12.395 12.941 1.00 60.09 86 TYR A C 1
ATOM 685 O O . TYR A 1 86 ? -5.204 12.770 11.800 1.00 60.09 86 TYR A O 1
ATOM 693 N N . PRO A 1 87 ? -5.858 11.761 13.687 1.00 54.44 87 PRO A N 1
ATOM 694 C CA . PRO A 1 87 ? -7.273 11.856 13.346 1.00 54.44 87 PRO A CA 1
ATOM 695 C C . PRO A 1 87 ? -7.618 13.354 13.377 1.00 54.44 87 PRO A C 1
ATOM 697 O O . PRO A 1 87 ? -7.428 13.991 14.410 1.00 54.44 87 PRO A O 1
ATOM 700 N N . GLY A 1 88 ? -7.993 13.944 12.238 1.00 50.62 88 GLY A N 1
ATOM 701 C CA . GLY A 1 88 ? -8.022 15.401 12.028 1.00 50.62 88 GLY A CA 1
ATOM 702 C C . GLY A 1 88 ? -8.590 16.235 13.192 1.00 50.62 88 GLY A C 1
ATOM 703 O O . GLY A 1 88 ? -9.463 15.786 13.933 1.00 50.62 88 GLY A O 1
ATOM 704 N N . TRP A 1 89 ? -8.112 17.479 13.335 1.00 45.81 89 TRP A N 1
ATOM 705 C CA . TRP A 1 89 ? -8.377 18.395 14.465 1.00 45.81 89 TRP A CA 1
ATOM 706 C C . TRP A 1 89 ? -9.838 18.472 14.948 1.00 45.81 89 TRP A C 1
ATOM 708 O O . TRP A 1 89 ? -10.076 18.640 16.142 1.00 45.81 89 TRP A O 1
ATOM 718 N N . ILE A 1 90 ? -10.815 18.303 14.054 1.00 50.25 90 ILE A N 1
ATOM 719 C CA . ILE A 1 90 ? -12.250 18.360 14.375 1.00 50.25 90 ILE A CA 1
ATOM 720 C C . ILE A 1 90 ? -12.711 17.155 15.226 1.00 50.25 90 ILE A C 1
ATOM 722 O O . ILE A 1 90 ? -13.660 17.268 15.998 1.00 50.25 90 ILE A O 1
ATOM 726 N N . ARG A 1 91 ? -12.025 16.005 15.168 1.00 50.69 91 ARG A N 1
ATOM 727 C CA . ARG A 1 91 ? -12.449 14.764 15.849 1.00 50.69 91 ARG A CA 1
ATOM 728 C C . ARG A 1 91 ? -11.976 14.634 17.295 1.00 50.69 91 ARG A C 1
ATOM 730 O O . ARG A 1 91 ? -12.469 13.767 18.010 1.00 50.69 91 ARG A O 1
ATOM 737 N N . ARG A 1 92 ? -11.112 15.542 17.770 1.00 50.22 92 ARG A N 1
ATOM 738 C CA . ARG A 1 92 ? -10.667 15.600 19.178 1.00 50.22 92 ARG A CA 1
ATOM 739 C C . ARG A 1 92 ? -11.833 15.778 20.171 1.00 50.22 92 ARG A C 1
ATOM 741 O O . ARG A 1 92 ? -11.660 15.502 21.352 1.00 50.22 92 ARG A O 1
ATOM 748 N N . PHE A 1 93 ? -13.009 16.198 19.694 1.00 51.22 93 PHE A N 1
ATOM 749 C CA . PHE A 1 93 ? -14.202 16.449 20.505 1.00 51.22 93 PHE A CA 1
ATOM 750 C C . PHE A 1 93 ? -15.260 15.324 20.500 1.00 51.22 93 PHE A C 1
ATOM 752 O O . PHE A 1 93 ? -16.185 15.401 21.301 1.00 51.22 93 PHE A O 1
ATOM 759 N N . PHE A 1 94 ? -15.142 14.273 19.670 1.00 50.16 94 PHE A N 1
ATOM 760 C CA . PHE A 1 94 ? -16.230 13.291 19.449 1.00 50.16 94 PHE A CA 1
ATOM 761 C C . PHE A 1 94 ? -15.884 11.811 19.715 1.00 50.16 94 PHE A C 1
ATOM 763 O O . PHE A 1 94 ? -16.482 10.913 19.129 1.00 50.16 94 PHE A O 1
ATOM 770 N N . GLY A 1 95 ? -14.992 11.531 20.666 1.00 47.59 95 GLY A N 1
ATOM 771 C CA . GLY A 1 95 ? -14.790 10.170 21.184 1.00 47.59 95 GLY A CA 1
ATOM 772 C C . GLY A 1 95 ? -13.476 9.518 20.758 1.00 47.59 95 GLY A C 1
ATOM 773 O O . GLY A 1 95 ? -12.793 9.970 19.842 1.00 47.59 95 GLY A O 1
ATOM 774 N N . SER A 1 96 ? -13.078 8.490 21.511 1.00 51.03 96 SER A N 1
ATOM 775 C CA . SER A 1 96 ? -11.766 7.848 21.424 1.00 51.03 96 SER A CA 1
ATOM 776 C C . SER A 1 96 ? -11.501 7.288 20.030 1.00 51.03 96 SER A C 1
ATOM 778 O O . SER A 1 96 ? -12.173 6.357 19.590 1.00 51.03 96 SER A O 1
ATOM 780 N N . VAL A 1 97 ? -10.481 7.810 19.357 1.00 55.88 97 VAL A N 1
ATOM 781 C CA . VAL A 1 97 ? -9.953 7.181 18.147 1.00 55.88 97 VAL A CA 1
ATOM 782 C C . VAL A 1 97 ? -9.290 5.879 18.574 1.00 55.88 97 VAL A C 1
ATOM 784 O O . VAL A 1 97 ? -8.359 5.894 19.382 1.00 55.88 97 VAL A O 1
ATOM 787 N N . MET A 1 98 ? -9.805 4.753 18.079 1.00 65.88 98 MET A N 1
ATOM 788 C CA . MET A 1 98 ? -9.181 3.462 18.334 1.00 65.88 98 MET A CA 1
ATOM 789 C C . MET A 1 98 ? -7.857 3.408 17.581 1.00 65.88 98 MET A C 1
ATOM 791 O O . MET A 1 98 ? -7.802 3.607 16.367 1.00 65.88 98 MET A O 1
ATOM 795 N N . VAL A 1 99 ? -6.780 3.159 18.321 1.00 77.94 99 VAL A N 1
ATOM 796 C CA . VAL A 1 99 ? -5.477 2.870 17.725 1.00 77.94 99 VAL A CA 1
ATOM 797 C C . VAL A 1 99 ? -5.599 1.527 17.019 1.00 77.94 99 VAL A C 1
ATOM 799 O O . VAL A 1 99 ? -6.008 0.549 17.646 1.00 77.94 99 VAL A O 1
ATOM 802 N N . ALA A 1 100 ? -5.258 1.489 15.730 1.00 85.50 100 ALA A N 1
ATOM 803 C CA . ALA A 1 100 ? -5.299 0.256 14.961 1.00 85.50 100 ALA A CA 1
ATOM 804 C C . ALA A 1 100 ? -4.478 -0.842 15.648 1.00 85.50 100 ALA A C 1
ATOM 806 O O . ALA A 1 100 ? -3.331 -0.635 16.059 1.00 85.50 100 ALA A O 1
ATOM 807 N N . THR A 1 101 ? -5.083 -2.015 15.781 1.00 89.88 101 THR A N 1
ATOM 808 C CA . THR A 1 101 ? -4.417 -3.196 16.329 1.00 89.88 101 THR A CA 1
ATOM 809 C C . THR A 1 101 ? -3.496 -3.831 15.289 1.00 89.88 101 THR A C 1
ATOM 811 O O . THR A 1 101 ? -3.647 -3.625 14.086 1.00 89.88 101 THR A O 1
ATOM 814 N N . SER A 1 102 ? -2.547 -4.657 15.734 1.00 91.19 102 SER A N 1
ATOM 815 C CA . SER A 1 102 ? -1.648 -5.363 14.813 1.00 91.19 102 SER A CA 1
ATOM 816 C C . SER A 1 102 ? -2.393 -6.333 13.884 1.00 91.19 102 SER A C 1
ATOM 818 O O . SER A 1 102 ? -1.959 -6.517 12.753 1.00 91.19 102 SER A O 1
ATOM 820 N N . SER A 1 103 ? -3.530 -6.904 14.307 1.00 91.38 103 SER A N 1
ATOM 821 C CA . SER A 1 103 ? -4.383 -7.711 13.421 1.00 91.38 103 SER A CA 1
ATOM 822 C C . SER A 1 103 ? -5.022 -6.861 12.328 1.00 91.38 103 SER A C 1
ATOM 824 O O . SER A 1 103 ? -4.972 -7.238 11.165 1.00 91.38 103 SER A O 1
ATOM 826 N N . GLN A 1 104 ? -5.533 -5.677 12.666 1.00 92.56 104 GLN A N 1
ATOM 827 C CA . GLN A 1 104 ? -6.114 -4.783 11.665 1.00 92.56 104 GLN A CA 1
ATOM 828 C C . GLN A 1 104 ? -5.055 -4.250 10.686 1.00 92.56 104 GLN A C 1
ATOM 830 O O . GLN A 1 104 ? -5.320 -4.147 9.493 1.00 92.56 104 GLN A O 1
ATOM 835 N N . ILE A 1 105 ? -3.832 -3.962 11.151 1.00 94.19 105 ILE A N 1
ATOM 836 C CA . ILE A 1 105 ? -2.715 -3.613 10.252 1.00 94.19 105 ILE A CA 1
ATOM 837 C C . ILE A 1 105 ? -2.427 -4.772 9.285 1.00 94.19 105 ILE A C 1
ATOM 839 O O . ILE A 1 105 ? -2.265 -4.541 8.088 1.00 94.19 105 ILE A O 1
ATOM 843 N N . GLN A 1 106 ? -2.410 -6.012 9.783 1.00 94.62 106 GLN A N 1
ATOM 844 C CA . GLN A 1 106 ? -2.202 -7.199 8.954 1.00 94.62 106 GLN A CA 1
ATOM 845 C C . GLN A 1 106 ? -3.333 -7.407 7.932 1.00 94.62 106 GLN A C 1
ATOM 847 O O . GLN A 1 106 ? -3.066 -7.798 6.797 1.00 94.62 106 GLN A O 1
ATOM 852 N N . GLU A 1 107 ? -4.590 -7.144 8.295 1.00 95.06 107 GLU A N 1
ATOM 853 C CA . GLU A 1 107 ? -5.729 -7.211 7.366 1.00 95.06 107 GLU A CA 1
ATOM 854 C C . GLU A 1 107 ? -5.565 -6.225 6.207 1.00 95.06 107 GLU A C 1
ATOM 856 O O . GLU A 1 107 ? -5.673 -6.618 5.041 1.00 95.06 107 GLU A O 1
ATOM 861 N N . VAL A 1 108 ? -5.226 -4.967 6.515 1.00 95.81 108 VAL A N 1
ATOM 862 C CA . VAL A 1 108 ? -4.953 -3.942 5.497 1.00 95.81 108 VAL A CA 1
ATOM 863 C C . VAL A 1 108 ? -3.785 -4.373 4.616 1.00 95.81 108 VAL A C 1
ATOM 865 O O . VAL A 1 108 ? -3.893 -4.340 3.392 1.00 95.81 108 VAL A O 1
ATOM 868 N N . ALA A 1 109 ? -2.690 -4.844 5.210 1.00 97.19 109 ALA A N 1
ATOM 869 C CA . ALA A 1 109 ? -1.531 -5.321 4.463 1.00 97.19 109 ALA A CA 1
ATOM 870 C C . ALA A 1 109 ? -1.856 -6.516 3.562 1.00 97.19 109 ALA A C 1
ATOM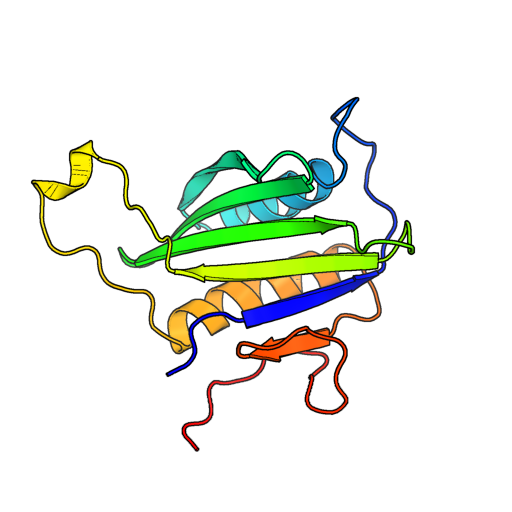 872 O O . ALA A 1 109 ? -1.381 -6.578 2.433 1.00 97.19 109 ALA A O 1
ATOM 873 N N . THR A 1 110 ? -2.718 -7.428 4.011 1.00 97.69 110 THR A N 1
ATOM 874 C CA . THR A 1 110 ? -3.203 -8.564 3.212 1.00 97.69 110 THR A CA 1
ATOM 875 C C . THR A 1 110 ? -4.025 -8.096 2.017 1.00 97.69 110 THR A C 1
ATOM 877 O O . THR A 1 110 ? -3.835 -8.586 0.901 1.00 97.69 110 THR A O 1
ATOM 880 N N . ALA A 1 111 ? -4.898 -7.107 2.212 1.00 97.62 111 ALA A N 1
ATOM 881 C CA . ALA A 1 111 ? -5.668 -6.526 1.121 1.00 97.62 111 ALA A CA 1
ATOM 882 C C . ALA A 1 111 ? -4.766 -5.805 0.106 1.00 97.62 111 ALA A C 1
ATOM 884 O O . ALA A 1 111 ? -4.896 -6.035 -1.097 1.00 97.62 111 ALA A O 1
ATOM 885 N N . VAL A 1 112 ? -3.815 -4.999 0.590 1.00 97.94 112 VAL A N 1
ATOM 886 C CA . VAL A 1 112 ? -2.814 -4.309 -0.238 1.00 97.94 112 VAL A CA 1
ATOM 887 C C . VAL A 1 112 ? -1.943 -5.307 -0.994 1.00 97.94 112 VAL A C 1
ATOM 889 O O . VAL A 1 112 ? -1.746 -5.150 -2.194 1.00 97.94 112 VAL A O 1
ATOM 892 N N . HIS A 1 113 ? -1.467 -6.365 -0.339 1.00 98.19 113 HIS A N 1
ATOM 893 C CA . HIS A 1 113 ? -0.658 -7.399 -0.976 1.00 98.19 113 HIS A CA 1
ATOM 894 C C . HIS A 1 113 ? -1.379 -8.035 -2.161 1.00 98.19 113 HIS A C 1
ATOM 896 O O . HIS A 1 113 ? -0.796 -8.144 -3.234 1.00 98.19 113 HIS A O 1
ATOM 902 N N . ALA A 1 114 ? -2.654 -8.391 -1.999 1.00 98.00 114 ALA A N 1
ATOM 903 C CA . ALA A 1 114 ? -3.439 -8.937 -3.098 1.00 98.00 114 ALA A CA 1
ATOM 904 C C . ALA A 1 114 ? -3.550 -7.945 -4.270 1.00 98.00 114 ALA A C 1
ATOM 906 O O . ALA A 1 114 ? -3.360 -8.344 -5.409 1.00 98.00 114 ALA A O 1
ATOM 907 N N . ILE A 1 115 ? -3.758 -6.649 -4.003 1.00 97.50 115 ILE A N 1
ATOM 908 C CA . ILE A 1 115 ? -3.774 -5.608 -5.049 1.00 97.50 115 ILE A CA 1
ATOM 909 C C . ILE A 1 115 ? -2.421 -5.521 -5.768 1.00 97.50 115 ILE A C 1
ATOM 911 O O . ILE A 1 115 ? -2.377 -5.338 -6.985 1.00 97.50 115 ILE A O 1
ATOM 915 N N . LEU A 1 116 ? -1.312 -5.654 -5.034 1.00 96.81 116 LEU A N 1
ATOM 916 C CA . LEU A 1 116 ? 0.021 -5.629 -5.628 1.00 96.81 116 LEU A CA 1
ATOM 917 C C . LEU A 1 116 ? 0.283 -6.863 -6.506 1.00 96.81 116 LEU A C 1
ATOM 919 O O . LEU A 1 116 ? 0.828 -6.731 -7.602 1.00 96.81 116 LEU A O 1
ATOM 923 N N . VAL A 1 117 ? -0.138 -8.044 -6.048 1.00 96.94 117 VAL A N 1
ATOM 924 C CA . VAL A 1 117 ? -0.041 -9.302 -6.801 1.00 96.94 117 VAL A CA 1
ATOM 925 C C . VAL A 1 117 ? -0.912 -9.256 -8.058 1.00 96.94 117 VAL A C 1
ATOM 927 O O . VAL A 1 117 ? -0.415 -9.548 -9.142 1.00 96.94 117 VAL A O 1
ATOM 930 N N . ASP A 1 118 ? -2.164 -8.803 -7.948 1.00 95.94 118 ASP A N 1
ATOM 931 C CA . ASP A 1 118 ? -3.076 -8.609 -9.086 1.00 95.94 118 ASP A CA 1
ATOM 932 C C . ASP A 1 118 ? -2.518 -7.580 -10.090 1.00 95.94 118 ASP A C 1
ATOM 934 O O . ASP A 1 118 ? -2.781 -7.635 -11.293 1.00 95.94 118 ASP A O 1
ATOM 938 N N . GLY A 1 119 ? -1.711 -6.638 -9.596 1.00 93.88 119 GLY A N 1
ATOM 939 C CA . GLY A 1 119 ? -0.979 -5.657 -10.385 1.00 93.88 119 GLY A CA 1
ATOM 940 C C . GLY A 1 119 ? 0.265 -6.192 -11.102 1.00 93.88 119 GLY A C 1
ATOM 941 O O . GLY A 1 119 ? 0.879 -5.411 -11.831 1.00 93.88 119 GLY A O 1
ATOM 942 N N . ASN A 1 120 ? 0.613 -7.476 -10.932 1.00 95.06 120 ASN A N 1
ATOM 943 C CA . ASN A 1 120 ? 1.835 -8.131 -11.417 1.00 95.06 120 ASN A CA 1
ATOM 944 C C . ASN A 1 120 ? 3.141 -7.491 -10.911 1.00 95.06 120 ASN A C 1
ATOM 946 O O . ASN A 1 120 ? 4.150 -7.485 -11.621 1.00 95.06 120 ASN A O 1
ATOM 950 N N . TYR A 1 121 ? 3.146 -6.954 -9.690 1.00 95.75 121 TYR A N 1
ATOM 951 C CA . TYR A 1 121 ? 4.379 -6.477 -9.062 1.00 95.75 121 TYR A CA 1
ATOM 952 C C . TYR A 1 121 ? 5.174 -7.635 -8.451 1.00 95.75 121 TYR A C 1
ATOM 954 O O . TYR A 1 121 ? 4.605 -8.630 -7.997 1.00 95.75 121 TYR A O 1
ATOM 962 N N . SER A 1 122 ? 6.500 -7.514 -8.455 1.00 95.75 122 SER A N 1
ATOM 963 C CA . SER A 1 122 ? 7.421 -8.577 -8.045 1.00 95.75 122 SER A CA 1
ATOM 964 C C . SER A 1 122 ? 8.191 -8.224 -6.779 1.00 95.75 122 SER A C 1
ATOM 966 O O . SER A 1 122 ? 8.112 -7.103 -6.277 1.00 95.75 122 SER A O 1
ATOM 968 N N . ASP A 1 123 ? 8.941 -9.205 -6.269 1.00 95.19 123 ASP A N 1
ATOM 969 C CA . ASP A 1 123 ? 9.893 -9.044 -5.161 1.00 95.19 123 ASP A CA 1
ATOM 970 C C . ASP A 1 123 ? 9.284 -8.340 -3.946 1.00 95.19 123 ASP A C 1
ATOM 972 O O . ASP A 1 123 ? 9.913 -7.501 -3.304 1.00 95.19 123 ASP A O 1
ATOM 976 N N . ILE A 1 124 ? 8.020 -8.671 -3.673 1.00 97.12 124 ILE A N 1
ATOM 977 C CA . ILE A 1 124 ? 7.286 -8.124 -2.545 1.00 97.12 124 ILE A CA 1
ATOM 978 C C . ILE A 1 124 ? 7.863 -8.750 -1.279 1.00 97.12 124 ILE A C 1
ATOM 980 O O . ILE A 1 124 ? 7.825 -9.970 -1.124 1.00 97.12 124 ILE A O 1
ATOM 984 N N . LEU A 1 125 ? 8.382 -7.915 -0.389 1.00 96.81 125 LEU A N 1
ATOM 985 C CA . LEU A 1 125 ? 8.864 -8.298 0.933 1.00 96.81 125 LEU A CA 1
ATOM 986 C C . LEU A 1 125 ? 8.131 -7.471 1.973 1.00 96.81 125 LEU A C 1
ATOM 988 O O . LEU A 1 125 ? 7.964 -6.273 1.776 1.00 96.81 125 LEU A O 1
ATOM 992 N N . TRP A 1 126 ? 7.720 -8.100 3.066 1.00 96.62 126 TRP A N 1
ATOM 993 C CA . TRP A 1 126 ? 6.996 -7.499 4.177 1.00 96.62 126 TRP A CA 1
ATOM 994 C C . TRP A 1 126 ? 7.782 -7.644 5.469 1.00 96.62 126 TRP A C 1
ATOM 996 O O . TRP A 1 126 ? 8.322 -8.714 5.743 1.00 96.62 126 TRP A O 1
ATOM 1006 N N . CYS A 1 127 ? 7.773 -6.596 6.291 1.00 94.38 127 CYS A N 1
ATOM 1007 C CA . CYS A 1 127 ? 8.388 -6.605 7.611 1.00 94.38 127 CYS A CA 1
ATOM 1008 C C . CYS A 1 127 ? 7.562 -5.829 8.636 1.00 94.38 127 CYS A C 1
ATOM 1010 O O . CYS A 1 127 ? 6.841 -4.886 8.300 1.00 94.38 127 CYS A O 1
ATOM 1012 N N . TRP A 1 128 ? 7.668 -6.219 9.903 1.00 93.12 128 TRP A N 1
ATOM 1013 C CA . TRP A 1 128 ? 7.109 -5.463 11.021 1.00 93.12 128 TRP A CA 1
ATOM 1014 C C . TRP A 1 128 ? 8.133 -4.465 11.544 1.00 93.12 128 TRP A C 1
ATOM 1016 O O . TRP A 1 128 ? 9.241 -4.861 11.875 1.00 93.12 128 TRP A O 1
ATOM 1026 N N . ASP A 1 129 ? 7.736 -3.198 11.680 1.00 88.69 129 ASP A N 1
ATOM 1027 C CA . ASP A 1 129 ? 8.514 -2.105 12.293 1.00 88.69 129 ASP A CA 1
ATOM 1028 C C . ASP A 1 129 ? 9.912 -1.830 11.710 1.00 88.69 129 ASP A C 1
ATOM 1030 O O . ASP A 1 129 ? 10.573 -0.891 12.153 1.00 88.69 129 ASP A O 1
ATOM 1034 N N . ASP A 1 130 ? 10.330 -2.587 10.701 1.00 86.00 130 ASP A N 1
ATOM 1035 C CA . ASP A 1 130 ? 11.643 -2.513 10.082 1.00 86.00 130 ASP A CA 1
ATOM 1036 C C . ASP A 1 130 ? 11.531 -2.209 8.589 1.00 86.00 130 ASP A C 1
ATOM 1038 O O . ASP A 1 130 ? 10.455 -2.278 7.979 1.00 86.00 130 ASP A O 1
ATOM 1042 N N . PHE A 1 131 ? 12.651 -1.833 7.997 1.00 83.19 131 PHE A N 1
ATOM 1043 C CA . PHE A 1 131 ? 12.750 -1.686 6.567 1.00 83.19 131 PHE A CA 1
ATOM 1044 C C . PHE A 1 131 ? 12.657 -3.069 5.908 1.00 83.19 131 PHE A C 1
ATOM 1046 O O . PHE A 1 131 ? 13.273 -4.036 6.346 1.00 83.19 131 PHE A O 1
ATOM 1053 N N . ALA A 1 132 ? 11.800 -3.191 4.894 1.00 84.25 132 ALA A N 1
ATOM 1054 C CA . ALA A 1 132 ? 11.481 -4.480 4.287 1.00 84.25 132 ALA A CA 1
ATOM 1055 C C . ALA A 1 132 ? 12.543 -4.902 3.256 1.00 84.25 132 ALA A C 1
ATOM 1057 O O . ALA A 1 132 ? 12.264 -5.028 2.060 1.00 84.25 132 ALA A O 1
ATOM 1058 N N . ASP A 1 133 ? 13.779 -5.043 3.722 1.00 83.62 133 ASP A N 1
ATOM 1059 C CA . ASP A 1 133 ? 14.952 -5.490 2.971 1.00 83.62 133 ASP A CA 1
ATOM 1060 C C . ASP A 1 133 ? 15.836 -6.486 3.742 1.00 83.62 133 ASP A C 1
ATOM 1062 O O . ASP A 1 133 ? 16.845 -6.935 3.199 1.00 83.62 133 ASP A O 1
ATOM 1066 N N . SER A 1 134 ? 15.458 -6.843 4.972 1.00 79.56 134 SER A N 1
ATOM 1067 C CA . SER A 1 134 ? 16.180 -7.801 5.807 1.00 79.56 134 SER A CA 1
ATOM 1068 C C . SER A 1 134 ? 15.812 -9.256 5.493 1.00 79.56 134 SER A C 1
ATOM 1070 O O . SER A 1 134 ? 14.734 -9.549 4.970 1.00 79.56 134 SER A O 1
ATOM 1072 N N . ASP A 1 135 ? 16.689 -10.187 5.875 1.00 80.06 135 ASP A N 1
ATOM 1073 C CA . ASP A 1 135 ? 16.455 -11.635 5.735 1.00 80.06 135 ASP A CA 1
ATOM 1074 C C . ASP A 1 135 ? 15.292 -12.148 6.610 1.00 80.06 135 ASP A C 1
ATOM 1076 O O . ASP A 1 135 ? 14.774 -13.239 6.377 1.00 80.06 135 ASP A O 1
ATOM 1080 N N . ASP A 1 136 ? 14.859 -11.354 7.594 1.00 84.38 136 ASP A N 1
ATOM 1081 C CA . ASP A 1 136 ? 13.727 -11.658 8.476 1.00 84.38 136 ASP A CA 1
ATOM 1082 C C . ASP A 1 136 ? 12.366 -11.260 7.865 1.00 84.38 136 ASP A C 1
ATOM 1084 O O . ASP A 1 136 ? 11.316 -11.490 8.474 1.00 84.38 136 ASP A O 1
ATOM 1088 N N . CYS A 1 137 ? 12.370 -10.666 6.666 1.00 91.94 137 CYS A N 1
ATOM 1089 C CA . CYS A 1 137 ? 11.167 -10.305 5.920 1.00 91.94 137 CYS A CA 1
ATOM 1090 C C . CYS A 1 137 ? 10.524 -11.520 5.237 1.00 91.94 137 CYS A C 1
ATOM 1092 O O . CYS A 1 137 ? 11.190 -12.491 4.879 1.00 91.94 137 CYS A O 1
ATOM 1094 N N . ASP A 1 138 ? 9.223 -11.435 4.962 1.00 93.69 138 ASP A N 1
ATOM 1095 C CA . ASP A 1 138 ? 8.475 -12.503 4.286 1.00 93.69 138 ASP A CA 1
ATOM 1096 C C . ASP A 1 138 ? 7.840 -12.011 2.975 1.00 93.69 138 ASP A C 1
ATOM 1098 O O . ASP A 1 138 ? 7.588 -10.824 2.785 1.00 93.69 138 ASP A O 1
ATOM 1102 N N . ARG A 1 139 ? 7.555 -12.925 2.044 1.00 94.38 139 ARG A N 1
ATOM 1103 C CA . ARG A 1 139 ? 6.921 -12.608 0.750 1.00 94.38 139 ARG A CA 1
ATOM 1104 C C . ARG A 1 139 ? 5.434 -12.292 0.868 1.00 94.38 139 ARG A C 1
ATOM 1106 O O . ARG A 1 139 ? 4.823 -11.790 -0.074 1.00 94.38 139 ARG A O 1
ATOM 1113 N N . VAL A 1 140 ? 4.855 -12.592 2.023 1.00 95.25 140 VAL A N 1
ATOM 1114 C CA . VAL A 1 140 ? 3.465 -12.312 2.375 1.00 95.25 140 VAL A CA 1
ATOM 1115 C C . VAL A 1 140 ? 3.412 -11.460 3.644 1.00 95.25 140 VAL A C 1
ATOM 1117 O O . VAL A 1 140 ? 4.339 -11.515 4.452 1.00 95.25 140 VAL A O 1
ATOM 1120 N N . PRO A 1 141 ? 2.335 -10.689 3.862 1.00 94.56 141 PRO A N 1
ATOM 1121 C CA . PRO A 1 141 ? 2.138 -9.944 5.099 1.00 94.56 141 PRO A CA 1
ATOM 1122 C C . PRO A 1 141 ? 2.305 -10.830 6.333 1.00 94.56 141 PRO A C 1
ATOM 1124 O O . PRO A 1 141 ? 1.592 -11.819 6.524 1.00 94.56 141 PRO A O 1
ATOM 1127 N N . MET A 1 142 ? 3.272 -10.477 7.175 1.00 90.75 142 MET A N 1
ATOM 1128 C CA . MET A 1 142 ? 3.657 -11.304 8.310 1.00 90.75 142 MET A CA 1
ATOM 1129 C C . MET A 1 142 ? 2.565 -11.281 9.389 1.00 90.75 142 MET A C 1
ATOM 1131 O O . MET A 1 142 ? 2.139 -10.194 9.799 1.00 90.75 142 MET A O 1
ATOM 1135 N N . PRO A 1 143 ? 2.149 -12.435 9.937 1.00 86.25 143 PRO A N 1
ATOM 1136 C CA . PRO A 1 143 ? 1.282 -12.452 11.105 1.00 86.25 143 PRO A CA 1
ATOM 1137 C C . PRO A 1 143 ? 1.994 -11.853 12.316 1.00 86.25 143 PRO A C 1
ATOM 1139 O O . PRO A 1 143 ? 3.185 -12.090 12.524 1.00 86.25 143 PRO A O 1
ATOM 1142 N N . TYR A 1 144 ? 1.273 -11.092 13.141 1.00 77.50 144 TYR A N 1
ATOM 1143 C CA . TYR A 1 144 ? 1.865 -10.550 14.363 1.00 77.50 144 TYR A CA 1
ATOM 1144 C C . TYR A 1 144 ? 2.163 -11.681 15.357 1.00 77.50 144 TYR A C 1
ATOM 1146 O O . TYR A 1 144 ? 1.250 -12.306 15.901 1.00 77.50 144 TYR A O 1
ATOM 1154 N N . ARG A 1 145 ? 3.447 -11.934 15.625 1.00 72.62 145 ARG A N 1
ATOM 1155 C CA . ARG A 1 145 ? 3.895 -12.846 16.685 1.00 72.62 145 ARG A CA 1
ATOM 1156 C C . ARG A 1 145 ? 4.314 -12.005 17.889 1.00 72.62 145 ARG A C 1
ATOM 1158 O O . ARG A 1 145 ? 5.225 -11.189 17.782 1.00 72.62 145 ARG A O 1
ATOM 1165 N N . ARG A 1 146 ? 3.646 -12.173 19.037 1.00 57.06 146 ARG A N 1
ATOM 1166 C CA . ARG A 1 146 ? 4.186 -11.659 20.307 1.00 57.06 146 ARG A CA 1
ATOM 1167 C C . ARG A 1 146 ? 5.427 -12.491 20.630 1.00 57.06 146 ARG A C 1
ATOM 1169 O O . ARG A 1 146 ? 5.274 -13.678 20.908 1.00 57.06 146 ARG A O 1
ATOM 1176 N N . LEU A 1 147 ? 6.607 -11.884 20.527 1.00 54.72 147 LEU A N 1
ATOM 1177 C CA . LEU A 1 147 ? 7.812 -12.381 21.193 1.00 54.72 147 LEU A CA 1
ATOM 1178 C C . LEU A 1 147 ? 7.687 -12.160 22.704 1.00 54.72 147 LEU A C 1
ATOM 1180 O O . LEU A 1 147 ? 7.111 -11.112 23.090 1.00 54.72 147 LEU A O 1
#

Solvent-accessible surface area (backbone atoms only — not comparable to full-atom values): 8293 Å² total; per-residue (Å²): 131,79,63,31,48,19,28,21,32,30,47,79,76,55,79,75,83,53,97,87,50,62,38,54,42,54,49,48,52,49,47,52,50,41,41,76,72,72,44,48,66,57,69,77,41,80,37,86,86,55,19,24,30,37,36,36,45,55,98,74,18,40,32,36,37,38,32,26,65,39,90,96,38,95,41,33,34,38,38,39,36,29,52,47,91,68,77,57,84,82,48,80,80,75,63,86,76,46,75,52,48,57,67,57,50,38,52,52,43,46,54,50,48,51,50,41,52,78,65,72,44,40,80,45,24,17,21,71,72,43,74,32,79,51,92,89,37,34,77,50,68,63,78,85,72,88,126

Mean predicted aligned error: 6.14 Å

Radius of gyration: 14.78 Å; Cα contacts (8 Å, |Δi|>4): 289; chains: 1; bounding box: 35×31×38 Å